Protein AF-A0A0N4YCM8-F1 (afdb_monomer_lite)

Foldseek 3Di:
DDDDDLVVLLVCLLVLLVDDLVSLVVSLVSLVVSLPPPPDPVCNLVSLQSNLSSCLVVVVLVSSLVSLVVSCVVPVPPPVSVVSNVVSVVVNVVVVVVVVVVVVVVVVVVVVVVVVVVVVVVV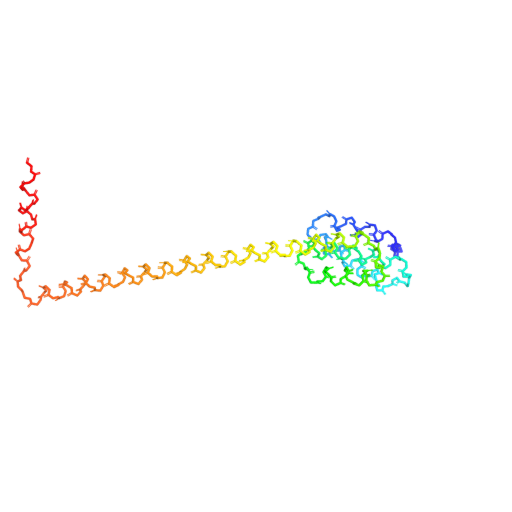VVVVVVVVVVVVVDPPPPDPVVVVVVVVVVPD

pLDDT: mean 83.4, std 16.57, range [39.31, 97.56]

Secondary structure (DSSP, 8-state):
-PPPPHHHHHHHHHHHHHS-HHHHHHHHHHHHHHHHH---HHHHHHHHHHHHHHHHHTT-HHHHHHHHHHHHHH-TT-HHHHHHHHHHHHHHHHHHHHHHHHHHHHHHHHHHHHHHHHHHHHHHHHHHHHHHHHTSSS-TTHHHHHHHHHHHT--

Radius of gyration: 34.27 Å; chains: 1; bounding box: 81×42×85 Å

Structure (mmCIF, N/CA/C/O backbone):
data_AF-A0A0N4YCM8-F1
#
_entry.id   AF-A0A0N4YCM8-F1
#
loop_
_atom_site.group_PDB
_atom_site.id
_atom_site.type_symbol
_atom_site.label_atom_id
_atom_site.label_alt_id
_atom_site.label_comp_id
_atom_site.label_asym_id
_atom_site.label_entity_id
_atom_site.label_seq_id
_atom_site.pdbx_PDB_ins_code
_atom_site.Cartn_x
_atom_site.Cartn_y
_atom_site.Cartn_z
_atom_site.occupancy
_atom_site.B_iso_or_equiv
_atom_site.auth_seq_id
_atom_site.auth_comp_id
_atom_site.auth_asym_id
_atom_site.auth_atom_id
_atom_site.pdbx_PDB_model_num
ATOM 1 N N . ARG A 1 1 ? 10.007 16.531 -27.879 1.00 54.41 1 ARG A N 1
ATOM 2 C CA . ARG A 1 1 ? 10.504 16.046 -26.567 1.00 54.41 1 ARG A CA 1
ATOM 3 C C . ARG A 1 1 ? 10.358 14.528 -26.591 1.00 54.41 1 ARG A C 1
ATOM 5 O O . ARG A 1 1 ? 9.279 14.088 -26.960 1.00 54.41 1 ARG A O 1
ATOM 12 N N . GLY A 1 2 ? 11.428 13.765 -26.354 1.00 74.75 2 GLY A N 1
ATOM 13 C CA . GLY A 1 2 ? 11.367 12.295 -26.334 1.00 74.75 2 GLY A CA 1
ATOM 14 C C . GLY A 1 2 ? 10.729 11.769 -25.047 1.00 74.75 2 GLY A C 1
ATOM 15 O O . GLY A 1 2 ? 10.603 12.523 -24.079 1.00 74.75 2 GLY A O 1
ATOM 16 N N . SER A 1 3 ? 10.328 10.498 -25.044 1.00 77.88 3 SER A N 1
ATOM 17 C CA . SER A 1 3 ? 9.857 9.823 -23.832 1.00 77.88 3 SER A CA 1
ATOM 18 C C . SER A 1 3 ? 10.970 9.788 -22.773 1.00 77.88 3 SER A C 1
ATOM 20 O O . SER A 1 3 ? 12.131 9.570 -23.132 1.00 77.88 3 SER A O 1
ATOM 22 N N . PRO A 1 4 ? 10.659 10.027 -21.487 1.00 84.75 4 PRO A N 1
ATOM 23 C CA . PRO A 1 4 ? 11.642 9.912 -20.413 1.00 84.75 4 PRO A CA 1
ATOM 24 C C . PRO A 1 4 ? 12.154 8.470 -20.302 1.00 84.75 4 PRO A C 1
ATOM 26 O O . PRO A 1 4 ? 11.423 7.526 -20.597 1.00 84.75 4 PRO A O 1
ATOM 29 N N . SER A 1 5 ? 13.402 8.296 -19.861 1.00 90.25 5 SER A N 1
ATOM 30 C CA . SER A 1 5 ? 13.968 6.961 -19.642 1.00 90.25 5 SER A CA 1
ATOM 31 C C . SER A 1 5 ? 13.279 6.244 -18.477 1.00 90.25 5 SER A C 1
ATOM 33 O O . SER A 1 5 ? 12.802 6.886 -17.536 1.00 90.25 5 SER A O 1
ATOM 35 N N . ALA A 1 6 ? 13.284 4.910 -18.503 1.00 89.19 6 ALA A N 1
ATOM 36 C CA . ALA A 1 6 ? 12.717 4.067 -17.450 1.00 89.19 6 ALA A CA 1
ATOM 37 C C . ALA A 1 6 ? 13.231 4.441 -16.051 1.00 89.19 6 ALA A C 1
ATOM 39 O O . ALA A 1 6 ? 12.458 4.609 -15.112 1.00 89.19 6 ALA A O 1
ATOM 40 N N . ILE A 1 7 ? 14.544 4.663 -15.933 1.00 90.50 7 ILE A N 1
ATOM 41 C CA . ILE A 1 7 ? 15.215 5.042 -14.682 1.00 90.50 7 ILE A CA 1
ATOM 42 C C . ILE A 1 7 ? 14.745 6.418 -14.194 1.00 90.50 7 ILE A C 1
ATOM 44 O O . ILE A 1 7 ? 14.499 6.600 -13.002 1.00 90.50 7 ILE A O 1
ATOM 48 N N . ALA A 1 8 ? 14.590 7.395 -15.096 1.00 92.31 8 ALA A N 1
ATOM 49 C CA . ALA A 1 8 ? 14.100 8.721 -14.727 1.00 92.31 8 ALA A CA 1
ATOM 50 C C . ALA A 1 8 ? 12.644 8.662 -14.242 1.00 92.31 8 ALA A C 1
ATOM 52 O O . ALA A 1 8 ? 12.323 9.225 -13.194 1.00 92.31 8 ALA A O 1
ATOM 53 N N . THR A 1 9 ? 11.788 7.923 -14.954 1.00 93.50 9 THR A N 1
ATOM 54 C CA . THR A 1 9 ? 10.396 7.684 -14.552 1.00 93.50 9 THR A CA 1
ATOM 55 C C . THR A 1 9 ? 10.317 6.947 -13.216 1.00 93.50 9 THR A C 1
ATOM 57 O O . THR A 1 9 ? 9.513 7.317 -12.363 1.00 93.50 9 THR A O 1
ATOM 60 N N . PHE A 1 10 ? 11.183 5.956 -12.989 1.00 93.75 10 PHE A N 1
ATOM 61 C CA . PHE A 1 10 ? 11.260 5.222 -11.728 1.00 93.75 10 PHE A CA 1
ATOM 62 C C . PHE A 1 10 ? 11.646 6.143 -10.567 1.00 93.75 10 PHE A C 1
ATOM 64 O O . PHE A 1 10 ? 10.935 6.214 -9.564 1.00 93.75 10 PHE A O 1
ATOM 71 N N . ASN A 1 11 ? 12.733 6.904 -10.711 1.00 94.75 11 ASN A N 1
ATOM 72 C CA . ASN A 1 11 ? 13.193 7.832 -9.679 1.00 94.75 11 ASN A CA 1
ATOM 73 C C . ASN A 1 11 ? 12.113 8.862 -9.332 1.00 94.75 11 ASN A C 1
ATOM 75 O O . ASN A 1 11 ? 11.845 9.104 -8.154 1.00 94.75 11 ASN A O 1
ATOM 79 N N . TYR A 1 12 ? 11.440 9.403 -10.350 1.00 95.94 12 TYR A N 1
ATOM 80 C CA . TYR A 1 12 ? 10.320 10.317 -10.164 1.00 95.94 12 TYR A CA 1
ATOM 81 C C . TYR A 1 12 ? 9.134 9.647 -9.448 1.00 95.94 12 TYR A C 1
ATOM 83 O O . TYR A 1 12 ? 8.661 10.155 -8.431 1.00 95.94 12 TYR A O 1
ATOM 91 N N . GLY A 1 13 ? 8.709 8.462 -9.895 1.00 96.25 13 GLY A N 1
ATOM 92 C CA . GLY A 1 13 ? 7.609 7.711 -9.286 1.00 96.25 13 GLY A CA 1
ATOM 93 C C . GLY A 1 13 ? 7.865 7.349 -7.820 1.00 96.25 13 GLY A C 1
ATOM 94 O O . GLY A 1 13 ? 6.986 7.510 -6.972 1.00 96.25 13 GLY A O 1
ATOM 95 N N . THR A 1 14 ? 9.088 6.936 -7.470 1.00 95.62 14 THR A N 1
ATOM 96 C CA . THR A 1 14 ? 9.420 6.653 -6.065 1.00 95.62 14 THR A CA 1
ATOM 97 C C . THR A 1 14 ? 9.474 7.922 -5.210 1.00 95.62 14 THR A C 1
ATOM 99 O O . THR A 1 14 ? 9.149 7.867 -4.020 1.00 95.62 14 THR A O 1
ATOM 102 N N . ALA A 1 15 ? 9.868 9.072 -5.767 1.00 97.06 15 ALA A N 1
ATOM 103 C CA . ALA A 1 15 ? 9.803 10.351 -5.061 1.00 97.06 15 ALA A CA 1
ATOM 104 C C . ALA A 1 15 ? 8.345 10.739 -4.761 1.00 97.06 15 ALA A C 1
ATOM 106 O O . ALA A 1 15 ? 8.024 11.061 -3.615 1.00 97.06 15 ALA A O 1
ATOM 107 N N . LEU A 1 16 ? 7.446 10.588 -5.739 1.00 97.19 16 LEU A N 1
ATOM 108 C CA . LEU A 1 16 ? 6.007 10.811 -5.565 1.00 97.19 16 LEU A CA 1
ATOM 109 C C . LEU A 1 16 ? 5.402 9.899 -4.484 1.00 97.19 16 LEU A C 1
ATOM 111 O O . LEU A 1 16 ? 4.682 10.373 -3.605 1.00 97.19 16 LEU A O 1
ATOM 115 N N . ILE A 1 17 ? 5.787 8.616 -4.446 1.00 96.94 17 ILE A N 1
ATOM 116 C CA . ILE A 1 17 ? 5.363 7.671 -3.393 1.00 96.94 17 ILE A CA 1
ATOM 117 C C . ILE A 1 17 ? 5.751 8.133 -1.989 1.00 96.94 17 ILE A C 1
ATOM 119 O O . ILE A 1 17 ? 5.133 7.694 -1.021 1.00 96.94 17 ILE A O 1
ATOM 123 N N . ARG A 1 18 ? 6.762 8.993 -1.829 1.00 95.00 18 ARG A N 1
ATOM 124 C CA . ARG A 1 18 ? 7.185 9.533 -0.526 1.00 95.00 18 ARG A CA 1
ATOM 125 C C . ARG A 1 18 ? 6.462 10.832 -0.151 1.00 95.00 18 ARG A C 1
ATOM 127 O O . ARG A 1 18 ? 6.475 11.180 1.026 1.00 95.00 18 ARG A O 1
ATOM 134 N N . SER A 1 19 ? 5.735 11.450 -1.078 1.00 95.56 19 SER A N 1
ATOM 135 C CA . SER A 1 19 ? 5.062 12.745 -0.918 1.00 95.56 19 SER A CA 1
ATOM 136 C C . SER A 1 19 ? 3.616 12.614 -0.388 1.00 95.56 19 SER A C 1
ATOM 138 O O . SER A 1 19 ? 3.386 11.936 0.622 1.00 95.56 19 SER A O 1
ATOM 140 N N . THR A 1 20 ? 2.635 13.276 -1.011 1.00 96.50 20 THR A N 1
ATOM 141 C CA . THR A 1 20 ? 1.230 13.340 -0.581 1.00 96.50 20 THR A CA 1
ATOM 142 C C . THR A 1 20 ? 0.413 12.131 -1.053 1.00 96.50 20 THR A C 1
ATOM 144 O O . THR A 1 20 ? 0.883 11.296 -1.820 1.00 96.50 20 THR A O 1
ATOM 147 N N . LYS A 1 21 ? -0.839 11.994 -0.588 1.00 94.25 21 LYS A N 1
ATOM 148 C CA . LYS A 1 21 ? -1.701 10.870 -0.997 1.00 94.25 21 LYS A CA 1
ATOM 149 C C . LYS A 1 21 ? -2.032 10.904 -2.497 1.00 94.25 21 LYS A C 1
ATOM 151 O O . LYS A 1 21 ? -2.105 9.837 -3.095 1.00 94.25 21 LYS A O 1
ATOM 156 N N . SER A 1 22 ? -2.226 12.088 -3.086 1.00 96.94 22 SER A N 1
ATOM 157 C CA . SER A 1 22 ? -2.436 12.235 -4.534 1.00 96.94 22 SER A CA 1
ATOM 158 C C . SER A 1 22 ? -1.197 11.803 -5.309 1.00 96.94 22 SER A C 1
ATOM 160 O O . SER A 1 22 ? -1.306 11.006 -6.235 1.00 96.94 22 SER A O 1
ATOM 162 N 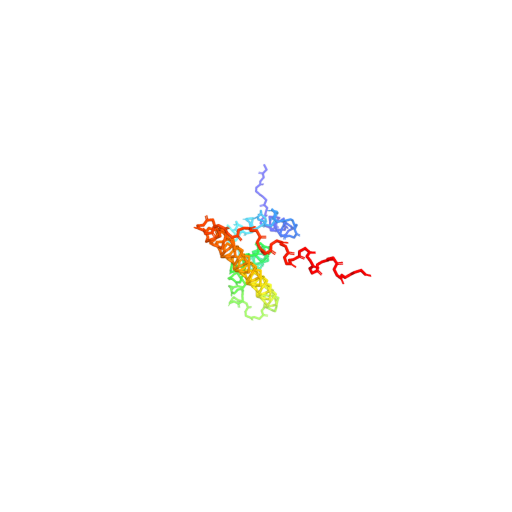N . ASP A 1 23 ? -0.021 12.230 -4.851 1.00 97.25 23 ASP A N 1
ATOM 163 C CA . ASP A 1 23 ? 1.250 11.907 -5.500 1.00 97.25 23 ASP A CA 1
ATOM 164 C C . ASP A 1 23 ? 1.530 10.403 -5.435 1.00 97.25 23 ASP A C 1
ATOM 166 O O . ASP A 1 23 ? 2.007 9.814 -6.395 1.00 97.25 23 ASP A O 1
ATOM 170 N N . VAL A 1 24 ? 1.170 9.734 -4.334 1.00 97.50 24 VAL A N 1
ATOM 171 C CA . VAL A 1 24 ? 1.294 8.271 -4.225 1.00 97.50 24 VAL A CA 1
ATOM 172 C C . VAL A 1 24 ? 0.472 7.556 -5.300 1.00 97.50 24 VAL A C 1
ATOM 174 O O . VAL A 1 24 ? 0.939 6.554 -5.838 1.00 97.50 24 VAL A O 1
ATOM 177 N N . ILE A 1 25 ? -0.726 8.054 -5.628 1.00 97.56 25 ILE A N 1
ATOM 178 C CA . ILE A 1 25 ? -1.567 7.476 -6.687 1.00 97.56 25 ILE A CA 1
ATOM 179 C C . ILE A 1 25 ? -0.873 7.648 -8.040 1.00 97.56 25 ILE A C 1
ATOM 181 O O . ILE A 1 25 ? -0.702 6.666 -8.762 1.00 97.56 25 ILE A O 1
ATOM 185 N N . GLU A 1 26 ? -0.402 8.856 -8.348 1.00 97.38 26 GLU A N 1
ATOM 186 C CA . GLU A 1 26 ? 0.322 9.137 -9.592 1.00 97.38 26 GLU A CA 1
ATOM 187 C C . GLU A 1 26 ? 1.601 8.293 -9.713 1.00 97.38 26 GLU A C 1
ATOM 189 O O . GLU A 1 26 ? 1.792 7.579 -10.698 1.00 97.38 26 GLU A O 1
ATOM 194 N N . GLY A 1 27 ? 2.438 8.292 -8.674 1.00 96.88 27 GLY A N 1
ATOM 195 C CA . GLY A 1 27 ? 3.674 7.518 -8.620 1.00 96.88 27 GLY A CA 1
ATOM 196 C C . GLY A 1 27 ? 3.437 6.015 -8.761 1.00 96.88 27 GLY A C 1
ATOM 197 O O . GLY A 1 27 ? 4.190 5.344 -9.465 1.00 96.88 27 GLY A O 1
ATOM 198 N N . SER A 1 28 ? 2.364 5.486 -8.159 1.00 97.06 28 SER A N 1
ATOM 199 C CA . SER A 1 28 ? 1.982 4.081 -8.337 1.00 97.06 28 SER A CA 1
ATOM 200 C C . SER A 1 28 ? 1.602 3.765 -9.785 1.00 97.06 28 SER A C 1
ATOM 202 O O . SER A 1 28 ? 2.059 2.758 -10.318 1.00 97.06 28 SER A O 1
ATOM 204 N N . GLY A 1 29 ? 0.872 4.659 -10.461 1.00 96.50 29 GLY A N 1
ATOM 205 C CA . GLY A 1 29 ? 0.518 4.495 -11.871 1.00 96.50 29 GLY A CA 1
ATOM 206 C C . GLY A 1 29 ? 1.739 4.495 -12.794 1.00 96.50 29 GLY A C 1
ATOM 207 O O . GLY A 1 29 ? 1.808 3.693 -13.727 1.00 96.50 29 GLY A O 1
ATOM 208 N N . LEU A 1 30 ? 2.738 5.338 -12.507 1.00 95.25 30 LEU A N 1
ATOM 209 C CA . LEU A 1 30 ? 4.006 5.348 -13.243 1.00 95.25 30 LEU A CA 1
ATOM 210 C C . LEU A 1 30 ? 4.770 4.028 -13.084 1.00 95.25 30 LEU A C 1
ATOM 212 O O . LEU A 1 30 ? 5.268 3.485 -14.067 1.00 95.25 30 LEU A O 1
ATOM 216 N N . LEU A 1 31 ? 4.830 3.484 -11.867 1.00 94.44 31 LEU A N 1
ATOM 217 C CA . LEU A 1 31 ? 5.488 2.203 -11.598 1.00 94.44 31 LEU A CA 1
ATOM 218 C C . LEU A 1 31 ? 4.752 1.016 -12.221 1.00 94.44 31 LEU A C 1
ATOM 220 O O . LEU A 1 31 ? 5.399 0.122 -12.756 1.00 94.44 31 LEU A O 1
ATOM 224 N N . GLU A 1 32 ? 3.417 1.007 -12.210 1.00 94.62 32 GLU A N 1
ATOM 225 C CA . GLU A 1 32 ? 2.632 -0.024 -12.902 1.00 94.62 32 GLU A CA 1
ATOM 226 C C . GLU A 1 32 ? 2.834 0.020 -14.418 1.00 94.62 32 GLU A C 1
ATOM 228 O O . GLU A 1 32 ? 2.854 -1.022 -15.074 1.00 94.62 32 GLU A O 1
ATOM 233 N N . LYS A 1 33 ? 2.983 1.224 -14.984 1.00 93.31 33 LYS A N 1
ATOM 234 C CA . LYS A 1 33 ? 3.311 1.399 -16.398 1.00 93.31 33 LYS A CA 1
ATOM 235 C C . LYS A 1 33 ? 4.688 0.812 -16.711 1.00 93.31 33 LYS A C 1
ATOM 237 O O . LYS A 1 33 ? 4.787 -0.017 -17.609 1.00 93.31 33 LYS A O 1
ATOM 242 N N . LEU A 1 34 ? 5.707 1.165 -15.923 1.00 92.00 34 LEU A N 1
ATOM 243 C CA . LEU A 1 34 ? 7.058 0.612 -16.070 1.00 92.00 34 LEU A CA 1
ATOM 244 C C . LEU A 1 34 ? 7.079 -0.913 -15.921 1.00 92.00 34 LEU A C 1
ATOM 246 O O . LEU A 1 34 ? 7.712 -1.591 -16.718 1.00 92.00 34 LEU A O 1
ATOM 250 N N . LEU A 1 35 ? 6.337 -1.468 -14.959 1.00 90.62 35 LEU A N 1
ATOM 251 C CA . LEU A 1 35 ? 6.261 -2.916 -14.745 1.00 90.62 35 LEU A CA 1
ATOM 252 C C . LEU A 1 35 ? 5.702 -3.680 -15.960 1.00 90.62 35 LEU A C 1
ATOM 254 O O . LEU A 1 35 ? 6.073 -4.833 -16.168 1.00 90.62 35 LEU A O 1
ATOM 258 N N . ARG A 1 36 ? 4.812 -3.055 -16.744 1.00 89.50 36 ARG A N 1
ATOM 259 C CA . ARG A 1 36 ? 4.216 -3.649 -17.953 1.00 89.50 36 ARG A CA 1
ATOM 260 C C . ARG A 1 36 ? 5.051 -3.435 -19.212 1.00 89.50 36 ARG A C 1
ATOM 262 O O . ARG A 1 36 ? 5.064 -4.310 -20.069 1.00 89.50 36 ARG A O 1
ATOM 269 N N . GLU A 1 37 ? 5.660 -2.261 -19.350 1.00 87.06 37 GLU A N 1
ATOM 270 C CA . GLU A 1 37 ? 6.311 -1.830 -20.592 1.00 87.06 37 GLU A CA 1
ATOM 271 C C . GLU A 1 37 ? 7.802 -2.184 -20.645 1.00 87.06 37 GLU A C 1
ATOM 273 O O . GLU A 1 37 ? 8.328 -2.391 -21.736 1.00 87.06 37 GLU A O 1
ATOM 278 N N . GLU A 1 38 ? 8.480 -2.290 -19.497 1.00 80.94 38 GLU A N 1
ATOM 279 C CA . GLU A 1 38 ? 9.913 -2.589 -19.461 1.00 80.94 38 GLU A CA 1
ATOM 280 C C . GLU A 1 38 ? 10.175 -4.103 -19.571 1.00 80.94 38 GLU A C 1
ATOM 282 O O . GLU A 1 38 ? 9.689 -4.883 -18.740 1.00 80.94 38 GLU A O 1
ATOM 287 N N . PRO A 1 39 ? 10.958 -4.553 -20.571 1.00 73.00 39 PRO A N 1
ATOM 288 C CA . PRO A 1 39 ? 11.244 -5.971 -20.770 1.00 73.00 39 PRO A CA 1
ATOM 289 C C . PRO A 1 39 ? 12.189 -6.538 -19.701 1.00 73.00 39 PRO A C 1
ATOM 291 O O . PRO A 1 39 ? 12.071 -7.716 -19.367 1.00 73.00 39 PRO A O 1
ATOM 294 N N . ASP A 1 40 ? 13.069 -5.715 -19.124 1.00 71.56 40 ASP A N 1
ATOM 295 C CA . ASP A 1 40 ? 14.122 -6.158 -18.206 1.00 71.56 40 ASP A CA 1
ATOM 296 C C . ASP A 1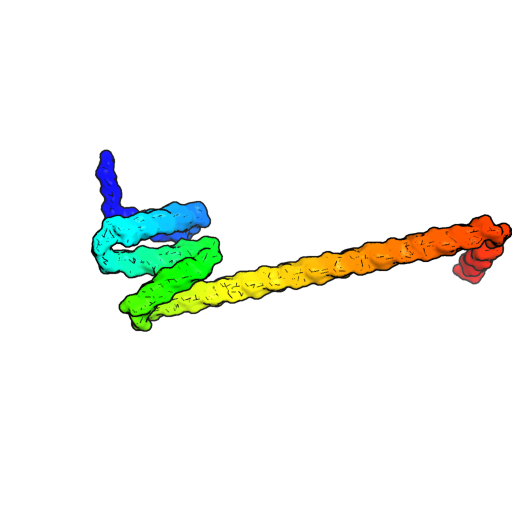 40 ? 13.586 -6.545 -16.820 1.00 71.56 40 ASP A C 1
ATOM 298 O O . ASP A 1 40 ? 13.131 -5.707 -16.037 1.00 71.56 40 ASP A O 1
ATOM 302 N N . ASP A 1 41 ? 13.720 -7.825 -16.468 1.00 64.88 41 ASP A N 1
ATOM 303 C CA . ASP A 1 41 ? 13.239 -8.379 -15.195 1.00 64.88 41 ASP A CA 1
ATOM 304 C C . ASP A 1 41 ? 14.003 -7.867 -13.963 1.00 64.88 41 ASP A C 1
ATOM 306 O O . ASP A 1 41 ? 13.448 -7.826 -12.863 1.00 64.88 41 ASP A O 1
ATOM 310 N N . ILE A 1 42 ? 15.252 -7.414 -14.133 1.00 62.31 42 ILE A N 1
ATOM 311 C CA . ILE A 1 42 ? 16.123 -6.970 -13.028 1.00 62.31 42 ILE A CA 1
ATOM 312 C C . ILE A 1 42 ? 15.502 -5.785 -12.272 1.00 62.31 42 ILE A C 1
ATOM 314 O O . ILE A 1 42 ? 15.552 -5.739 -11.043 1.00 62.31 42 ILE A O 1
ATOM 318 N N . ASN A 1 43 ? 14.855 -4.860 -12.987 1.00 72.31 43 ASN A N 1
ATOM 319 C CA . ASN A 1 43 ? 14.249 -3.670 -12.385 1.00 72.31 43 ASN A CA 1
ATOM 320 C C . ASN A 1 43 ? 12.812 -3.914 -11.896 1.00 72.31 43 ASN A C 1
ATOM 322 O O . ASN A 1 43 ? 12.312 -3.168 -11.051 1.00 72.31 43 ASN A O 1
ATOM 326 N N . LYS A 1 44 ? 12.148 -4.981 -12.368 1.00 84.88 44 LYS A N 1
ATOM 327 C CA . LYS A 1 44 ? 10.765 -5.306 -11.976 1.00 84.88 44 LYS A CA 1
ATOM 328 C C . LYS A 1 44 ? 10.651 -5.617 -10.494 1.00 84.88 44 LYS A C 1
ATOM 330 O O . LYS A 1 44 ? 9.657 -5.251 -9.871 1.00 84.88 44 LYS A O 1
ATOM 335 N N . ARG A 1 45 ? 11.687 -6.223 -9.914 1.00 90.19 45 ARG A N 1
ATOM 336 C CA . ARG A 1 45 ? 11.777 -6.461 -8.472 1.00 90.19 45 ARG A CA 1
ATOM 337 C C . ARG A 1 45 ? 11.596 -5.175 -7.667 1.00 90.19 45 ARG A C 1
ATOM 339 O O . ARG A 1 45 ? 10.774 -5.116 -6.752 1.00 90.19 45 ARG A O 1
ATOM 346 N N . ASP A 1 46 ? 12.347 -4.141 -8.033 1.00 90.81 46 ASP A N 1
ATOM 347 C CA . ASP A 1 46 ? 12.328 -2.862 -7.333 1.00 90.81 46 ASP A CA 1
ATOM 348 C C . ASP A 1 46 ? 10.987 -2.153 -7.563 1.00 90.81 46 ASP A C 1
ATOM 350 O O . ASP A 1 46 ? 10.432 -1.552 -6.639 1.00 90.81 46 ASP A O 1
ATOM 354 N N . TYR A 1 47 ? 10.396 -2.296 -8.755 1.00 92.94 47 TYR A N 1
ATOM 355 C CA . TYR A 1 47 ? 9.059 -1.771 -9.041 1.00 92.94 47 TYR A CA 1
ATOM 356 C C . TYR A 1 47 ? 8.002 -2.406 -8.134 1.00 92.94 47 TYR A C 1
ATOM 358 O O . TYR A 1 47 ? 7.231 -1.689 -7.496 1.00 92.94 47 TYR A O 1
ATOM 366 N N . VAL A 1 48 ? 8.006 -3.736 -8.016 1.00 93.88 48 VAL A N 1
ATOM 367 C CA . VAL A 1 48 ? 7.089 -4.496 -7.152 1.00 93.88 48 VAL A CA 1
ATOM 368 C C . VAL A 1 48 ? 7.259 -4.099 -5.683 1.00 93.88 48 VAL A C 1
ATOM 370 O O . VAL A 1 48 ? 6.266 -3.860 -4.990 1.00 93.88 48 VAL A O 1
ATOM 373 N N . TYR A 1 49 ? 8.500 -3.937 -5.217 1.00 94.62 49 TYR A N 1
ATOM 374 C CA . TYR A 1 49 ? 8.775 -3.481 -3.854 1.00 94.62 49 TYR A CA 1
ATOM 375 C C . TYR A 1 49 ? 8.177 -2.090 -3.574 1.00 94.62 49 TYR A C 1
ATOM 377 O O . TYR A 1 49 ? 7.497 -1.885 -2.563 1.00 94.62 49 TYR A O 1
ATOM 385 N N . PHE A 1 50 ? 8.360 -1.125 -4.480 1.00 95.75 50 PHE A N 1
ATOM 386 C CA . PHE A 1 50 ? 7.782 0.214 -4.314 1.00 95.75 50 PHE A CA 1
ATOM 387 C C . PHE A 1 50 ? 6.259 0.250 -4.514 1.00 95.75 50 PHE A C 1
ATOM 389 O O . PHE A 1 50 ? 5.585 1.029 -3.835 1.00 95.75 50 PHE A O 1
ATOM 396 N N . LEU A 1 51 ? 5.690 -0.620 -5.354 1.00 96.69 51 LEU A N 1
ATOM 397 C CA . LEU A 1 51 ? 4.238 -0.780 -5.496 1.00 96.69 51 LEU A CA 1
ATOM 398 C C . LEU A 1 51 ? 3.589 -1.303 -4.213 1.00 96.69 51 LEU A C 1
ATOM 400 O O . LEU A 1 51 ? 2.511 -0.830 -3.837 1.00 96.69 51 LEU A O 1
ATOM 404 N N . ALA A 1 52 ? 4.254 -2.210 -3.496 1.00 96.94 52 ALA A N 1
ATOM 405 C CA . ALA A 1 52 ? 3.804 -2.633 -2.176 1.00 96.94 52 ALA A CA 1
ATOM 406 C C . ALA A 1 52 ? 3.779 -1.469 -1.176 1.00 96.94 52 ALA A C 1
ATOM 408 O O . ALA A 1 52 ? 2.784 -1.275 -0.474 1.00 96.94 52 ALA A O 1
ATOM 409 N N . ILE A 1 53 ? 4.832 -0.643 -1.147 1.00 96.88 53 ILE A N 1
ATOM 410 C CA . ILE A 1 53 ? 4.889 0.552 -0.289 1.00 96.88 53 ILE A CA 1
ATOM 411 C C . ILE A 1 53 ? 3.759 1.527 -0.642 1.00 96.88 53 ILE A C 1
ATOM 413 O O . ILE A 1 53 ? 3.071 2.018 0.258 1.00 96.88 53 ILE A O 1
ATOM 417 N N . ALA A 1 54 ? 3.538 1.795 -1.932 1.00 97.50 54 ALA A N 1
ATOM 418 C CA . ALA A 1 54 ? 2.479 2.687 -2.396 1.00 97.50 54 ALA A CA 1
ATOM 419 C C . ALA A 1 54 ? 1.091 2.197 -1.955 1.00 97.50 54 ALA A C 1
ATOM 421 O O . ALA A 1 54 ? 0.331 2.946 -1.338 1.00 97.50 54 ALA A O 1
ATOM 422 N N . ASN A 1 55 ? 0.784 0.916 -2.183 1.00 97.31 55 ASN A N 1
ATOM 423 C CA . ASN A 1 55 ? -0.496 0.328 -1.787 1.00 97.31 55 ASN A CA 1
ATOM 424 C C . ASN A 1 55 ? -0.674 0.307 -0.262 1.00 97.31 55 ASN A C 1
ATOM 426 O O . ASN A 1 55 ? -1.750 0.650 0.232 1.00 97.31 55 ASN A O 1
ATOM 430 N N . ALA A 1 56 ? 0.386 0.021 0.499 1.00 96.38 56 ALA A N 1
ATOM 431 C CA . ALA A 1 56 ? 0.353 0.084 1.958 1.00 96.38 56 ALA A CA 1
ATOM 432 C C . ALA A 1 56 ? 0.067 1.508 2.467 1.00 96.38 56 ALA A C 1
ATOM 434 O O . ALA A 1 56 ? -0.701 1.685 3.415 1.00 96.38 56 ALA A O 1
ATOM 435 N N . ARG A 1 57 ? 0.633 2.539 1.822 1.00 95.25 57 ARG A N 1
ATOM 436 C CA . ARG A 1 57 ? 0.344 3.951 2.132 1.00 95.25 57 ARG A CA 1
ATOM 437 C C . ARG A 1 57 ? -1.102 4.340 1.824 1.00 95.25 57 ARG A C 1
ATOM 439 O O . ARG A 1 57 ? -1.685 5.131 2.565 1.00 95.25 57 ARG A O 1
ATOM 446 N N . LEU A 1 58 ? -1.683 3.781 0.765 1.00 95.44 58 LEU A N 1
ATOM 447 C CA . LEU A 1 58 ? -3.084 3.996 0.391 1.00 95.44 58 LEU A CA 1
ATOM 448 C C . LEU A 1 58 ? -4.076 3.177 1.234 1.00 95.44 58 LEU A C 1
ATOM 450 O O . LEU A 1 58 ? -5.280 3.358 1.073 1.00 95.44 58 LEU A O 1
ATOM 454 N N . ARG A 1 59 ? -3.584 2.352 2.173 1.00 94.44 59 ARG A N 1
ATOM 455 C CA . ARG A 1 59 ? -4.351 1.374 2.968 1.00 94.44 59 ARG A CA 1
ATOM 456 C C . ARG A 1 59 ? -4.987 0.249 2.141 1.00 94.44 59 ARG A C 1
ATOM 458 O O . ARG A 1 59 ? -5.888 -0.427 2.625 1.00 94.44 59 ARG A O 1
ATOM 465 N N . ASN A 1 60 ? -4.473 0.002 0.940 1.00 95.69 60 ASN A N 1
ATOM 466 C CA . ASN A 1 60 ? -4.829 -1.151 0.114 1.00 95.69 60 ASN A CA 1
ATOM 467 C C . ASN A 1 60 ? -3.961 -2.347 0.531 1.00 95.69 60 ASN A C 1
ATOM 469 O O . ASN A 1 60 ? -3.066 -2.766 -0.207 1.00 95.69 60 ASN A O 1
ATOM 473 N N . TYR A 1 61 ? -4.159 -2.837 1.757 1.00 95.75 61 TYR A N 1
ATOM 474 C CA . TYR A 1 61 ? -3.253 -3.815 2.366 1.00 95.75 61 TYR A CA 1
ATOM 475 C C . TYR A 1 61 ? -3.238 -5.158 1.630 1.00 95.75 61 TYR A C 1
ATOM 477 O O . TYR A 1 61 ? -2.159 -5.718 1.472 1.00 95.75 61 TYR A O 1
ATOM 485 N N . ASP A 1 62 ? -4.371 -5.610 1.085 1.00 95.31 62 ASP A N 1
ATOM 486 C CA . ASP A 1 62 ? -4.447 -6.863 0.318 1.00 95.31 62 ASP A CA 1
ATOM 487 C C . ASP A 1 62 ? -3.534 -6.828 -0.914 1.00 95.31 62 ASP A C 1
ATOM 489 O O . ASP A 1 62 ? -2.727 -7.728 -1.139 1.00 95.31 62 ASP A O 1
ATOM 493 N N . ARG A 1 63 ? -3.590 -5.728 -1.681 1.00 96.00 63 ARG A N 1
ATOM 494 C CA . ARG A 1 63 ? -2.702 -5.519 -2.836 1.00 96.00 63 ARG A CA 1
ATOM 495 C C . ARG A 1 63 ? -1.247 -5.372 -2.411 1.00 96.00 63 ARG A C 1
ATOM 497 O O . ARG A 1 63 ? -0.362 -5.881 -3.088 1.00 96.00 63 ARG A O 1
ATOM 504 N N . ALA A 1 64 ? -0.992 -4.676 -1.304 1.00 97.12 64 ALA A N 1
ATOM 505 C CA . ALA A 1 64 ? 0.362 -4.499 -0.795 1.00 97.12 64 ALA A CA 1
ATOM 506 C C . ALA A 1 64 ? 1.006 -5.837 -0.399 1.00 97.12 64 ALA A C 1
ATOM 508 O O . ALA A 1 64 ? 2.162 -6.073 -0.743 1.00 97.12 64 ALA A O 1
ATOM 509 N N . LEU A 1 65 ? 0.255 -6.710 0.282 1.00 96.81 65 LEU A N 1
ATOM 510 C CA . LEU A 1 65 ? 0.705 -8.053 0.647 1.00 96.81 65 LEU A CA 1
ATOM 511 C C . LEU A 1 65 ? 0.912 -8.924 -0.591 1.00 96.81 65 LEU A C 1
ATOM 513 O O . LEU A 1 65 ? 1.970 -9.526 -0.706 1.00 96.81 65 LEU A O 1
ATOM 517 N N . ALA A 1 66 ? -0.006 -8.892 -1.562 1.00 96.69 66 ALA A N 1
ATOM 518 C CA . ALA A 1 66 ? 0.147 -9.643 -2.808 1.00 96.69 66 ALA A CA 1
ATOM 519 C C . ALA A 1 66 ? 1.454 -9.301 -3.550 1.00 96.69 66 ALA A C 1
ATOM 521 O O . ALA A 1 66 ? 2.172 -10.200 -3.980 1.00 96.69 66 ALA A O 1
ATOM 522 N N . TYR A 1 67 ? 1.808 -8.013 -3.653 1.00 95.50 67 TYR A N 1
ATOM 523 C CA . TYR A 1 67 ? 3.081 -7.602 -4.257 1.00 95.50 67 TYR A CA 1
ATOM 524 C C . TYR A 1 67 ? 4.298 -8.126 -3.478 1.00 95.50 67 TYR A C 1
ATOM 526 O O . TYR A 1 67 ? 5.258 -8.600 -4.084 1.00 95.50 67 TYR A O 1
ATOM 534 N N . ILE A 1 68 ? 4.269 -8.072 -2.143 1.00 95.38 68 ILE A N 1
ATOM 535 C CA . ILE A 1 68 ? 5.376 -8.571 -1.315 1.00 95.38 68 ILE A CA 1
ATOM 536 C C . ILE A 1 68 ? 5.486 -10.090 -1.339 1.00 95.38 68 ILE A C 1
ATOM 538 O O . ILE A 1 68 ? 6.600 -10.605 -1.368 1.00 95.38 68 ILE A O 1
ATOM 542 N N . ASP A 1 69 ? 4.372 -10.808 -1.373 1.00 94.81 69 ASP A N 1
ATOM 543 C CA . ASP A 1 69 ? 4.377 -12.265 -1.436 1.00 94.81 69 ASP A CA 1
ATOM 544 C C . ASP A 1 69 ? 4.939 -12.750 -2.785 1.00 94.81 69 ASP A C 1
ATOM 546 O O . ASP A 1 69 ? 5.741 -13.681 -2.804 1.00 94.81 69 ASP A O 1
ATOM 550 N N . ILE A 1 70 ? 4.626 -12.067 -3.898 1.00 92.38 70 ILE A N 1
ATOM 551 C CA . ILE A 1 70 ? 5.263 -12.322 -5.207 1.00 92.38 70 ILE A CA 1
ATOM 552 C C . ILE A 1 70 ? 6.778 -12.094 -5.126 1.00 92.38 70 ILE A C 1
ATOM 554 O O . ILE A 1 70 ? 7.561 -12.919 -5.599 1.00 92.38 70 ILE A O 1
ATOM 558 N N . LEU A 1 71 ? 7.203 -10.993 -4.501 1.00 92.00 71 LEU A N 1
ATOM 559 C CA . LEU A 1 71 ? 8.618 -10.669 -4.332 1.00 92.00 71 LEU A CA 1
ATOM 560 C C . LEU A 1 71 ? 9.355 -11.715 -3.479 1.00 92.00 71 LEU A C 1
ATOM 562 O O . LEU A 1 71 ? 10.453 -12.134 -3.833 1.00 92.00 71 LEU A O 1
ATOM 566 N N . LEU A 1 72 ? 8.751 -12.166 -2.379 1.00 92.81 72 LEU A N 1
ATOM 567 C CA . LEU A 1 72 ? 9.315 -13.191 -1.496 1.00 92.81 72 LEU A CA 1
ATOM 568 C C . LEU A 1 72 ? 9.317 -14.585 -2.130 1.00 92.81 72 LEU A C 1
ATOM 570 O O . LEU A 1 72 ? 10.212 -15.376 -1.838 1.00 92.81 72 LEU A O 1
ATOM 574 N N . ALA A 1 73 ? 8.353 -14.888 -3.003 1.00 91.00 73 ALA A N 1
ATOM 575 C CA . ALA A 1 73 ? 8.347 -16.130 -3.769 1.00 91.00 73 ALA A CA 1
ATOM 576 C C . ALA A 1 73 ? 9.533 -16.197 -4.746 1.00 91.00 73 ALA A C 1
ATOM 578 O O . ALA A 1 73 ? 10.122 -17.263 -4.919 1.00 91.00 73 ALA A O 1
ATOM 579 N N . ALA A 1 74 ? 9.910 -15.061 -5.342 1.00 87.81 74 ALA A N 1
ATOM 580 C CA . ALA A 1 74 ? 11.098 -14.956 -6.187 1.00 87.81 74 ALA A CA 1
ATOM 581 C C . ALA A 1 74 ? 12.403 -14.901 -5.367 1.00 87.81 74 ALA A C 1
ATOM 583 O O . ALA A 1 74 ? 13.405 -15.498 -5.753 1.00 87.81 74 ALA A O 1
ATOM 584 N N . GLU A 1 75 ? 12.395 -14.212 -4.221 1.00 87.69 75 GLU A N 1
ATOM 585 C CA . GLU A 1 75 ? 13.571 -13.991 -3.374 1.00 87.69 75 GLU A CA 1
ATOM 586 C C . GLU A 1 75 ? 13.311 -14.355 -1.909 1.00 87.69 75 GLU A C 1
ATOM 588 O O . GLU A 1 75 ? 13.173 -13.501 -1.027 1.00 87.69 75 GLU A O 1
ATOM 593 N N . THR A 1 76 ? 13.324 -15.654 -1.627 1.00 79.44 76 THR A N 1
ATOM 594 C CA . THR A 1 76 ? 13.001 -16.214 -0.303 1.00 79.44 76 THR A CA 1
ATOM 595 C C . THR A 1 76 ? 13.866 -15.688 0.848 1.00 79.44 76 THR A C 1
ATOM 597 O O . THR A 1 76 ? 13.435 -15.703 1.997 1.00 79.44 76 THR A O 1
ATOM 600 N N . HIS A 1 77 ? 15.071 -15.183 0.564 1.00 86.12 77 HIS A N 1
ATOM 601 C CA . HIS A 1 77 ? 16.012 -14.670 1.568 1.00 86.12 77 HIS A CA 1
ATOM 602 C C . HIS A 1 77 ? 16.045 -13.132 1.653 1.00 86.12 77 HIS A C 1
ATOM 604 O O . HIS A 1 77 ? 16.941 -12.553 2.279 1.00 86.12 77 HIS A O 1
ATOM 610 N N . ASN A 1 78 ? 15.071 -12.443 1.051 1.00 89.25 78 ASN A N 1
ATOM 611 C CA . ASN A 1 78 ? 14.997 -10.988 1.083 1.00 89.25 78 ASN A CA 1
ATOM 612 C C . ASN A 1 78 ? 14.463 -10.480 2.437 1.00 89.25 78 ASN A C 1
ATOM 614 O O . ASN A 1 78 ? 13.260 -10.315 2.662 1.00 89.25 78 ASN A O 1
ATOM 618 N N . ARG A 1 79 ? 15.391 -10.184 3.359 1.00 90.94 79 ARG A N 1
ATOM 619 C CA . ARG A 1 79 ? 15.060 -9.652 4.693 1.00 90.94 79 ARG A CA 1
ATOM 620 C C . ARG A 1 79 ? 14.274 -8.339 4.644 1.00 90.94 79 ARG A C 1
ATOM 622 O O . ARG A 1 79 ? 13.445 -8.117 5.521 1.00 90.94 79 ARG A O 1
ATOM 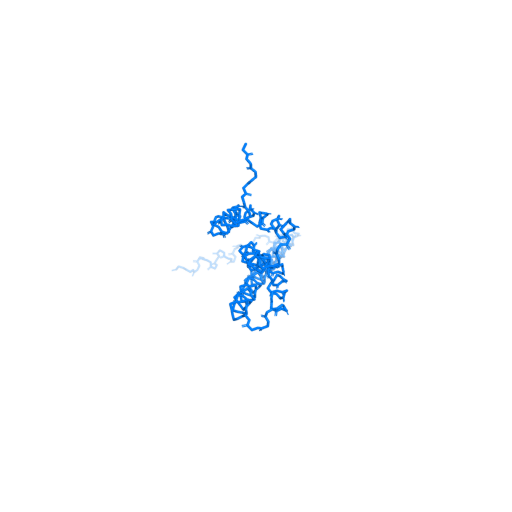629 N N . GLN A 1 80 ? 14.501 -7.489 3.640 1.00 90.62 80 GLN A N 1
ATOM 630 C CA . GLN A 1 80 ? 13.797 -6.208 3.519 1.00 90.62 80 GLN A CA 1
ATOM 631 C C . GLN A 1 80 ? 12.317 -6.426 3.184 1.00 90.62 80 GLN A C 1
ATOM 633 O O . GLN A 1 80 ? 11.445 -5.853 3.837 1.00 90.62 80 GLN A O 1
ATOM 638 N N . ALA A 1 81 ? 12.028 -7.308 2.224 1.00 92.50 81 ALA A N 1
ATOM 639 C CA . ALA A 1 81 ? 10.664 -7.670 1.853 1.00 92.50 81 ALA A CA 1
ATOM 640 C C . ALA A 1 81 ? 9.913 -8.331 3.023 1.00 92.50 81 ALA A C 1
ATOM 642 O O . ALA A 1 81 ? 8.780 -7.952 3.316 1.00 92.50 81 ALA A O 1
ATOM 643 N N . SER A 1 82 ? 10.569 -9.236 3.762 1.00 94.81 82 SER A N 1
ATOM 644 C CA . SER A 1 82 ? 9.978 -9.872 4.949 1.00 94.81 82 SER A CA 1
ATOM 645 C C . SER A 1 82 ? 9.645 -8.856 6.046 1.00 94.81 82 SER A C 1
ATOM 647 O O . SER A 1 82 ? 8.550 -8.886 6.601 1.00 94.81 82 SER A O 1
ATOM 649 N N . GLN A 1 83 ? 10.549 -7.917 6.339 1.00 95.38 83 GLN A N 1
ATOM 650 C CA . GLN A 1 83 ? 10.290 -6.861 7.323 1.00 95.38 83 GLN A CA 1
ATOM 651 C C . GLN A 1 83 ? 9.145 -5.940 6.889 1.00 95.38 83 GLN A C 1
ATOM 653 O O . GLN A 1 83 ? 8.316 -5.542 7.710 1.00 95.38 83 GLN A O 1
ATOM 658 N N . LEU A 1 84 ? 9.079 -5.602 5.599 1.00 95.12 84 LEU A N 1
ATOM 659 C CA . LEU A 1 84 ? 7.993 -4.795 5.056 1.00 95.12 84 LEU A CA 1
ATOM 660 C C . LEU A 1 84 ? 6.647 -5.524 5.166 1.00 95.12 84 LEU A C 1
ATOM 662 O O . LEU A 1 84 ? 5.665 -4.899 5.572 1.00 95.12 84 LEU A O 1
ATOM 666 N N . ARG A 1 85 ? 6.612 -6.836 4.897 1.00 96.06 85 ARG A N 1
ATOM 667 C CA . ARG A 1 85 ? 5.432 -7.690 5.098 1.00 96.06 85 ARG A CA 1
ATOM 668 C C . ARG A 1 85 ? 4.901 -7.578 6.528 1.00 96.06 85 ARG A C 1
ATOM 670 O O . ARG A 1 85 ? 3.738 -7.228 6.725 1.00 96.06 85 ARG A O 1
ATOM 677 N N . ASP A 1 86 ? 5.773 -7.755 7.520 1.00 96.06 86 ASP A N 1
ATOM 678 C CA . ASP A 1 86 ? 5.407 -7.668 8.939 1.00 96.06 86 ASP A CA 1
ATOM 679 C C . ASP A 1 86 ? 4.851 -6.287 9.314 1.00 96.06 86 ASP A C 1
ATOM 681 O O . ASP A 1 86 ? 3.901 -6.165 10.093 1.00 96.06 86 ASP A O 1
ATOM 685 N N . ILE A 1 87 ? 5.442 -5.218 8.772 1.00 95.75 87 ILE A N 1
ATOM 686 C CA . ILE A 1 87 ? 4.976 -3.846 8.997 1.00 95.75 87 ILE A CA 1
ATOM 687 C C . ILE A 1 87 ? 3.576 -3.647 8.403 1.00 95.75 87 ILE A C 1
ATOM 689 O O . ILE A 1 87 ? 2.725 -3.021 9.045 1.00 95.75 87 ILE A O 1
ATOM 693 N N . ILE A 1 88 ? 3.330 -4.162 7.195 1.00 95.69 88 ILE A N 1
ATOM 694 C CA . ILE A 1 88 ? 2.028 -4.082 6.523 1.00 95.69 88 ILE A CA 1
ATOM 695 C C . ILE A 1 88 ? 0.970 -4.830 7.341 1.00 95.69 88 ILE A C 1
ATOM 697 O O . ILE A 1 88 ? -0.055 -4.238 7.685 1.00 95.69 88 ILE A O 1
ATOM 701 N N . GLU A 1 89 ? 1.243 -6.070 7.749 1.00 95.75 89 GLU A N 1
ATOM 702 C CA . GLU A 1 89 ? 0.314 -6.869 8.556 1.00 95.75 89 GLU A CA 1
ATOM 703 C C . GLU A 1 89 ? -0.011 -6.211 9.902 1.00 95.75 89 GLU A C 1
ATOM 705 O O . GLU A 1 89 ? -1.174 -6.149 10.311 1.00 95.75 89 GLU A O 1
ATOM 710 N N . LYS A 1 90 ? 1.000 -5.672 10.597 1.00 94.75 90 LYS A N 1
ATOM 711 C CA . LYS A 1 90 ? 0.796 -4.954 11.866 1.00 94.75 90 LYS A CA 1
ATOM 712 C C . LYS A 1 90 ? -0.114 -3.738 11.684 1.00 94.75 90 LYS A C 1
ATOM 714 O O . LYS A 1 90 ? -0.973 -3.481 12.530 1.00 94.75 90 LYS A O 1
ATOM 719 N N . ARG A 1 91 ? 0.047 -2.986 10.588 1.00 91.56 91 ARG A N 1
ATOM 720 C CA . ARG A 1 91 ? -0.803 -1.823 10.280 1.00 91.56 91 ARG A CA 1
ATOM 721 C C . ARG A 1 91 ? -2.230 -2.223 9.916 1.00 91.56 91 ARG A C 1
ATOM 723 O O . ARG A 1 91 ? -3.157 -1.563 10.386 1.00 91.56 91 ARG A O 1
ATOM 730 N N . MET A 1 92 ? -2.402 -3.300 9.151 1.00 92.75 92 MET A N 1
ATOM 731 C CA . MET A 1 92 ? -3.711 -3.859 8.804 1.00 92.75 92 MET A CA 1
ATOM 732 C C . MET A 1 92 ? -4.489 -4.259 10.065 1.00 92.75 92 MET A C 1
ATOM 734 O O . MET A 1 92 ? -5.562 -3.713 10.323 1.00 92.75 92 MET A O 1
ATOM 738 N N . LYS A 1 93 ? -3.886 -5.091 10.927 1.00 90.69 93 LYS A N 1
ATOM 739 C CA . LYS A 1 93 ? -4.496 -5.551 12.189 1.00 90.69 93 LYS A CA 1
ATOM 740 C C . LYS A 1 93 ? -4.873 -4.389 13.111 1.00 90.69 93 LYS A C 1
ATOM 742 O O . LYS A 1 93 ? -5.967 -4.365 13.670 1.00 90.69 93 LYS A O 1
ATOM 747 N N . LYS A 1 94 ? -4.000 -3.383 13.250 1.00 88.62 94 LYS A N 1
ATOM 748 C CA . LYS A 1 94 ? -4.293 -2.188 14.062 1.00 88.62 94 LYS A CA 1
ATOM 749 C C . LYS A 1 94 ? -5.493 -1.401 13.517 1.00 88.62 94 LYS A C 1
ATOM 751 O O . LYS A 1 94 ? -6.301 -0.906 14.301 1.00 88.62 94 LYS A O 1
ATOM 756 N N . GLY A 1 95 ? -5.606 -1.283 12.193 1.00 80.25 95 GLY A N 1
ATOM 757 C CA . GLY A 1 95 ? -6.743 -0.636 11.536 1.00 80.25 95 GLY A CA 1
ATOM 758 C C . GLY A 1 95 ? -8.062 -1.361 11.802 1.00 80.25 95 GLY A C 1
ATOM 759 O O . GLY A 1 95 ? -9.033 -0.724 12.203 1.00 80.25 95 GLY A O 1
ATOM 760 N N . GLU A 1 96 ? -8.078 -2.686 11.653 1.00 80.94 96 GLU A N 1
ATOM 761 C CA . GLU A 1 96 ? -9.264 -3.514 11.908 1.00 80.94 96 GLU A CA 1
ATOM 762 C C . GLU A 1 96 ? -9.752 -3.420 13.355 1.00 80.94 96 GLU A C 1
ATOM 764 O O . GLU A 1 96 ? -10.949 -3.261 13.592 1.00 80.94 96 GLU A O 1
ATOM 769 N N . VAL A 1 97 ? -8.836 -3.481 14.327 1.00 80.25 97 VAL A N 1
ATOM 770 C CA . VAL A 1 97 ? -9.182 -3.354 15.752 1.00 80.25 97 VAL A CA 1
ATOM 771 C C . VAL A 1 97 ? -9.805 -1.988 16.040 1.00 80.25 97 VAL A C 1
ATOM 773 O O . VAL A 1 97 ? -10.832 -1.913 16.712 1.00 80.25 97 VAL A O 1
ATOM 776 N N . SER A 1 98 ? -9.233 -0.912 15.490 1.00 81.38 98 SER A N 1
ATOM 777 C CA . SER A 1 98 ? -9.769 0.444 15.659 1.00 81.38 98 SER A CA 1
ATOM 778 C C . SER A 1 98 ? -11.171 0.591 15.062 1.00 81.38 98 SER A C 1
ATOM 780 O O . SER A 1 98 ? -12.038 1.186 15.698 1.00 81.38 98 SER A O 1
ATOM 782 N N . LEU A 1 99 ? -11.405 0.049 13.862 1.00 80.31 99 LEU A N 1
ATOM 783 C CA . LEU A 1 99 ? -12.717 0.071 13.209 1.00 80.31 99 LEU A CA 1
ATOM 784 C C . LEU A 1 99 ? -13.749 -0.722 14.018 1.00 80.31 99 LEU A C 1
ATOM 786 O O . LEU A 1 99 ? -14.813 -0.194 14.329 1.00 80.31 99 LEU A O 1
ATOM 790 N N . LYS A 1 100 ? -13.421 -1.954 14.429 1.00 83.25 100 LYS A N 1
ATOM 791 C CA . LYS A 1 100 ? -14.307 -2.787 15.260 1.00 83.25 100 LYS A CA 1
ATOM 792 C C . LYS A 1 100 ? -14.685 -2.084 16.563 1.00 83.25 100 LYS A C 1
ATOM 794 O O . LYS A 1 100 ? -15.856 -2.075 16.928 1.00 83.25 100 LYS A O 1
ATOM 799 N N . PHE A 1 101 ? -13.723 -1.445 17.227 1.00 86.25 101 PHE A N 1
ATOM 800 C CA . PHE A 1 101 ? -13.979 -0.689 18.451 1.00 86.25 101 PHE A CA 1
ATOM 801 C C . PHE A 1 101 ? -14.927 0.499 18.220 1.00 86.25 101 PHE A C 1
ATOM 803 O O . PHE A 1 101 ? -15.861 0.701 18.999 1.00 86.25 101 PHE A O 1
ATOM 810 N N . GLN A 1 102 ? -14.738 1.252 17.130 1.00 85.31 102 GLN A N 1
ATOM 811 C CA . GLN A 1 102 ? -15.635 2.351 16.756 1.00 85.31 102 GLN A CA 1
ATOM 812 C C . GLN A 1 102 ? -17.062 1.860 16.481 1.00 85.31 102 GLN A C 1
ATOM 814 O O . GLN A 1 102 ? -18.009 2.446 17.001 1.00 85.31 102 GLN A O 1
ATOM 819 N N . PHE A 1 103 ? -17.223 0.763 15.736 1.00 89.81 103 PHE A N 1
ATOM 820 C CA . PHE A 1 103 ? -18.540 0.183 15.460 1.00 89.81 103 PHE A CA 1
ATOM 821 C C . PHE A 1 103 ? -19.239 -0.325 16.727 1.00 89.81 103 PHE A C 1
ATOM 823 O O . PHE A 1 103 ? -20.407 -0.007 16.933 1.00 89.81 103 PHE A O 1
ATOM 830 N N . ILE A 1 104 ? -18.537 -1.058 17.601 1.00 89.50 104 ILE A N 1
ATOM 831 C CA . ILE A 1 104 ? -19.104 -1.548 18.872 1.00 89.50 104 ILE A CA 1
ATOM 832 C C . ILE A 1 104 ? -19.570 -0.373 19.736 1.00 89.50 104 ILE A C 1
ATOM 834 O O . ILE A 1 104 ? -20.675 -0.394 20.271 1.00 89.50 104 ILE A O 1
ATOM 838 N N . THR A 1 105 ? -18.751 0.676 19.836 1.00 89.31 105 THR A N 1
ATOM 839 C CA . THR A 1 105 ? -19.090 1.870 20.620 1.00 89.31 105 THR A CA 1
ATOM 840 C C . THR A 1 105 ? -20.330 2.570 20.056 1.00 89.31 105 THR A C 1
ATOM 842 O O . THR A 1 105 ? -21.224 2.939 20.815 1.00 89.31 105 THR A O 1
ATOM 845 N N . LEU A 1 106 ? -20.426 2.697 18.729 1.00 91.12 106 LEU A N 1
ATOM 846 C CA . LEU A 1 106 ? -21.574 3.303 18.053 1.00 91.12 106 LEU A CA 1
ATOM 847 C C . LEU A 1 106 ? -22.873 2.516 18.300 1.00 91.12 106 LEU A C 1
ATOM 849 O O . LEU A 1 106 ? -23.893 3.118 18.630 1.00 91.12 106 LEU A O 1
ATOM 853 N N . ILE A 1 107 ? -22.823 1.183 18.182 1.00 92.38 107 ILE A N 1
ATOM 854 C CA . ILE A 1 107 ? -23.970 0.291 18.427 1.00 92.38 107 ILE A CA 1
ATOM 855 C C . ILE A 1 107 ? -24.422 0.374 19.891 1.00 92.38 107 ILE A C 1
ATOM 857 O O . ILE A 1 107 ? -25.619 0.442 20.169 1.00 92.38 107 ILE A O 1
ATOM 861 N N . SER A 1 108 ? -23.482 0.402 20.839 1.00 91.75 108 SER A N 1
ATOM 862 C CA . SER A 1 108 ? -23.812 0.539 22.262 1.00 91.75 108 SER A CA 1
ATOM 863 C C . SER A 1 108 ? -24.506 1.870 22.562 1.00 91.75 108 SER A C 1
ATOM 865 O O .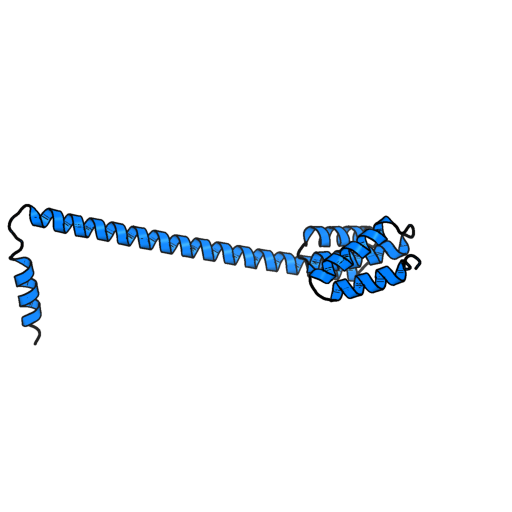 SER A 1 108 ? -25.523 1.889 23.252 1.00 91.75 108 SER A O 1
ATOM 867 N N . ILE A 1 109 ? -24.008 2.982 22.010 1.00 92.75 109 ILE A N 1
ATOM 868 C CA . ILE A 1 109 ? -24.609 4.310 22.208 1.00 92.75 109 ILE A CA 1
ATOM 869 C C . ILE A 1 109 ? -26.018 4.377 21.603 1.00 92.75 109 ILE A C 1
ATOM 871 O O . ILE A 1 109 ? -26.942 4.852 22.267 1.00 92.75 109 ILE A O 1
ATOM 875 N N . SER A 1 110 ? -26.210 3.885 20.374 1.00 91.25 110 SER A N 1
ATOM 876 C CA . SER A 1 110 ? -27.531 3.888 19.730 1.00 91.25 110 SER A CA 1
ATOM 877 C C . SER A 1 110 ? -28.541 3.020 20.484 1.00 91.25 110 SER A C 1
ATOM 879 O O . SER A 1 110 ? -29.701 3.413 20.633 1.00 91.25 110 SER A O 1
ATOM 881 N N . SER A 1 111 ? -28.093 1.888 21.035 1.00 91.44 111 SER A N 1
ATOM 882 C CA . SER A 1 111 ? -28.920 1.013 21.870 1.00 91.44 111 SER A CA 1
ATOM 883 C C . SER A 1 111 ? -29.382 1.728 23.143 1.00 91.44 111 SER A C 1
ATOM 885 O O . SER A 1 111 ? -30.582 1.774 23.402 1.00 91.44 111 SER A O 1
ATOM 887 N N . ILE A 1 112 ? -28.465 2.369 23.882 1.00 92.62 112 ILE A N 1
ATOM 888 C CA . ILE A 1 112 ? -28.780 3.117 25.116 1.00 92.62 112 ILE A CA 1
ATOM 889 C C . ILE A 1 112 ? -29.754 4.272 24.841 1.00 92.62 112 ILE A C 1
ATOM 891 O O . ILE A 1 112 ? -30.693 4.506 25.612 1.00 92.62 112 ILE A O 1
ATOM 895 N N . PHE A 1 113 ? -29.551 4.999 23.739 1.00 92.19 113 PHE A N 1
ATOM 896 C CA . PHE A 1 113 ? -30.431 6.098 23.344 1.00 92.19 113 PHE A CA 1
ATOM 897 C C . PHE A 1 113 ? -31.848 5.600 23.038 1.00 92.19 113 PHE A C 1
ATOM 899 O O . PHE A 1 113 ? -32.823 6.171 23.527 1.00 92.19 113 PHE A O 1
ATOM 906 N N . THR A 1 114 ? -31.961 4.494 22.299 1.00 91.31 114 THR A N 1
ATOM 907 C CA . THR A 1 114 ? -33.252 3.886 21.943 1.00 91.31 114 THR A CA 1
ATOM 908 C C . THR A 1 114 ? -33.993 3.392 23.183 1.00 91.31 114 THR A C 1
ATOM 910 O O . THR A 1 114 ? -35.174 3.687 23.354 1.00 91.31 114 THR A O 1
ATOM 913 N N . THR A 1 115 ? -33.302 2.705 24.099 1.00 90.50 115 THR A N 1
ATOM 914 C CA . THR A 1 115 ? -33.916 2.242 25.354 1.00 90.50 115 THR A CA 1
ATOM 915 C C . THR A 1 115 ? -34.378 3.402 26.231 1.00 90.50 115 THR A C 1
ATOM 917 O O . THR A 1 115 ? -35.449 3.331 26.827 1.00 90.50 115 THR A O 1
ATOM 920 N N . SER A 1 116 ? -33.608 4.493 26.274 1.00 88.38 116 SER A N 1
ATOM 921 C CA . SER A 1 116 ? -33.976 5.691 27.036 1.00 88.38 116 SER A CA 1
ATOM 922 C C . SER A 1 116 ? -35.208 6.384 26.445 1.00 88.38 116 SER A C 1
ATOM 924 O O . SER A 1 116 ? -36.106 6.767 27.187 1.00 88.38 116 SER A O 1
ATOM 926 N N . GLN A 1 117 ? -35.290 6.498 25.114 1.00 92.62 117 GLN A N 1
ATOM 927 C CA . GLN A 1 117 ? -36.457 7.049 24.410 1.00 92.62 117 GLN A CA 1
ATOM 928 C C . GLN A 1 117 ? -37.730 6.230 24.674 1.00 92.62 117 GLN A C 1
ATOM 930 O O . GLN A 1 117 ? -38.768 6.802 25.004 1.00 92.62 117 GLN A O 1
ATOM 935 N N . LEU A 1 118 ? -37.646 4.897 24.597 1.00 90.81 118 LEU A N 1
ATOM 936 C CA . LEU A 1 118 ? -38.778 4.007 24.882 1.00 90.81 118 LEU A CA 1
ATOM 937 C C . LEU A 1 118 ? -39.256 4.125 26.334 1.00 90.81 118 LEU A C 1
ATOM 939 O O . LEU A 1 118 ? -40.460 4.163 26.580 1.00 90.81 118 LEU A O 1
ATOM 943 N N . LEU A 1 119 ? -38.328 4.229 27.292 1.00 90.31 119 LEU A N 1
ATOM 944 C CA . LEU A 1 119 ? -38.670 4.423 28.702 1.00 90.31 119 LEU A CA 1
ATOM 945 C C . LEU A 1 119 ? -39.410 5.750 28.927 1.00 90.31 119 LEU A C 1
ATOM 947 O O . LEU A 1 119 ? -40.411 5.777 29.639 1.00 90.31 119 LEU A O 1
ATOM 951 N N . VAL A 1 120 ? -38.947 6.842 28.307 1.00 89.38 120 VAL A N 1
ATOM 952 C CA . VAL A 1 120 ? -39.608 8.156 28.394 1.00 89.38 120 VAL A CA 1
ATOM 953 C C . VAL A 1 120 ? -41.021 8.102 27.809 1.00 89.38 120 VAL A C 1
ATOM 955 O O . VAL A 1 120 ? -41.944 8.647 28.412 1.00 89.38 120 VAL A O 1
ATOM 958 N N . LEU A 1 121 ? -41.209 7.414 26.680 1.00 87.44 121 LEU A N 1
ATOM 959 C CA . LEU A 1 121 ? -42.519 7.257 26.047 1.00 87.44 121 LEU A CA 1
ATOM 960 C C . LEU A 1 121 ? -43.486 6.439 26.918 1.00 87.44 121 LEU A C 1
ATOM 962 O O . LEU A 1 121 ? -44.620 6.863 27.125 1.00 87.44 121 LEU A O 1
ATOM 966 N N . LEU A 1 122 ? -43.017 5.339 27.515 1.00 88.06 122 LEU A N 1
ATOM 967 C CA . LEU A 1 122 ? -43.805 4.530 28.452 1.00 88.06 122 LEU A CA 1
ATOM 968 C C . LEU A 1 122 ? -44.252 5.346 29.678 1.00 88.06 122 LEU A C 1
ATOM 970 O O . LEU A 1 122 ? -45.409 5.277 30.091 1.00 88.06 122 LEU A O 1
ATOM 974 N N . VAL A 1 123 ? -43.348 6.145 30.259 1.00 84.81 123 VAL A N 1
ATOM 975 C CA . VAL A 1 123 ? -43.686 7.030 31.387 1.00 84.81 123 VAL A CA 1
ATOM 976 C C . VAL A 1 123 ? -44.688 8.098 30.953 1.00 84.81 123 VAL A C 1
ATOM 978 O O . VAL A 1 123 ? -45.637 8.366 31.687 1.00 84.81 123 VAL A O 1
ATOM 981 N N . ALA A 1 124 ? -44.529 8.680 29.762 1.0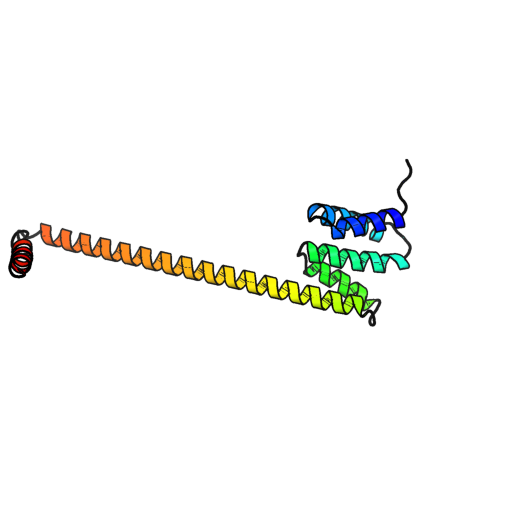0 82.75 124 ALA A N 1
ATOM 982 C CA . ALA A 1 124 ? -45.483 9.646 29.232 1.00 82.75 124 ALA A CA 1
ATOM 983 C C . ALA A 1 124 ? -46.883 9.028 29.080 1.00 82.75 124 ALA A C 1
ATOM 985 O O . ALA A 1 124 ? -47.854 9.632 29.532 1.00 82.75 124 ALA A O 1
ATOM 986 N N . GLU A 1 125 ? -47.009 7.825 28.516 1.00 82.94 125 GLU A N 1
ATOM 987 C CA . GLU A 1 125 ? -48.294 7.118 28.407 1.00 82.94 125 GLU A CA 1
ATOM 988 C C . GLU A 1 125 ? -48.906 6.802 29.778 1.00 82.94 125 GLU A C 1
ATOM 990 O O . GLU A 1 125 ? -50.096 7.039 29.985 1.00 82.94 125 GLU A O 1
ATOM 995 N N . ALA A 1 126 ? -48.103 6.348 30.747 1.00 79.38 126 ALA A N 1
ATOM 996 C CA . ALA A 1 126 ? -48.571 6.075 32.107 1.00 79.38 126 ALA A CA 1
ATOM 997 C C . ALA A 1 126 ? -49.094 7.339 32.810 1.00 79.38 126 ALA A C 1
ATOM 999 O O . ALA A 1 126 ? -50.118 7.299 33.495 1.00 79.38 126 ALA A O 1
ATOM 1000 N N . VAL A 1 127 ? -48.424 8.477 32.610 1.00 73.69 127 VAL A N 1
ATOM 1001 C CA . VAL A 1 127 ? -48.842 9.774 33.153 1.00 73.69 127 VAL A CA 1
ATOM 1002 C C . VAL A 1 127 ? -50.156 10.231 32.514 1.00 73.69 127 VAL A C 1
ATOM 1004 O O . VAL A 1 127 ? -51.088 10.578 33.239 1.00 73.69 127 VAL A O 1
ATOM 1007 N N . HIS A 1 128 ? -50.286 10.167 31.184 1.00 69.62 128 HIS A N 1
ATOM 1008 C CA . HIS A 1 128 ? -51.549 10.487 30.506 1.00 69.62 128 HIS A CA 1
ATOM 1009 C C . HIS A 1 128 ? -52.680 9.531 30.909 1.00 69.62 128 HIS A C 1
ATOM 1011 O O . HIS A 1 128 ? -53.804 9.983 31.103 1.00 69.62 128 HIS A O 1
ATOM 1017 N N . GLY A 1 129 ? -52.400 8.237 31.093 1.00 60.78 129 GLY A N 1
ATOM 1018 C CA . GLY A 1 129 ? -53.370 7.252 31.577 1.00 60.78 129 GLY A CA 1
ATOM 1019 C C . GLY A 1 129 ? -53.857 7.542 33.000 1.00 60.78 129 GLY A C 1
ATOM 1020 O O . GLY A 1 129 ? -55.053 7.443 33.273 1.00 60.78 129 GLY A O 1
ATOM 1021 N N . LEU A 1 130 ? -52.964 7.983 33.891 1.00 59.00 130 LEU A N 1
ATOM 1022 C CA . LEU A 1 130 ? -53.324 8.411 35.245 1.00 59.00 130 LEU A CA 1
ATOM 1023 C C . LEU A 1 130 ? -54.173 9.694 35.228 1.00 59.00 130 LEU A C 1
ATOM 1025 O O . LEU A 1 130 ? -55.167 9.786 35.949 1.00 59.00 130 LEU A O 1
ATOM 1029 N N . PHE A 1 131 ? -53.831 10.660 34.367 1.00 55.19 131 PHE A N 1
ATOM 1030 C CA . PHE A 1 131 ? -54.643 11.863 34.162 1.00 55.19 131 PHE A CA 1
ATOM 1031 C C . PHE A 1 131 ? -56.002 11.549 33.513 1.00 55.19 131 PHE A C 1
ATOM 1033 O O . PHE A 1 131 ? -57.008 12.136 33.905 1.00 55.19 131 PHE A O 1
ATOM 1040 N N . GLY A 1 132 ? -56.070 10.590 32.586 1.00 49.03 132 GLY A N 1
ATOM 1041 C CA . GLY A 1 132 ? -57.313 10.131 31.957 1.00 49.03 132 GLY A CA 1
ATOM 1042 C C . GLY A 1 132 ? -58.261 9.434 32.937 1.00 49.03 132 GLY A C 1
ATOM 1043 O O . GLY A 1 132 ? -59.473 9.628 32.864 1.00 49.03 132 GLY A O 1
ATOM 1044 N N . LEU A 1 133 ? -57.721 8.694 33.911 1.00 48.78 133 LEU A N 1
ATOM 1045 C CA . LEU A 1 133 ? -58.509 8.074 34.980 1.00 48.78 133 LEU A CA 1
ATOM 1046 C C . LEU A 1 133 ? -59.019 9.104 36.007 1.00 48.78 133 LEU A C 1
ATOM 1048 O O . LEU A 1 133 ? -60.108 8.943 36.557 1.00 48.78 133 LEU A O 1
ATOM 1052 N N . ALA A 1 134 ? -58.274 10.191 36.234 1.00 47.62 134 ALA A N 1
ATOM 1053 C CA . ALA A 1 134 ? -58.656 11.256 37.165 1.00 47.62 134 ALA A CA 1
ATOM 1054 C C . ALA A 1 134 ? -59.828 12.131 36.667 1.00 47.62 134 ALA A C 1
ATOM 1056 O O . ALA A 1 134 ? -60.514 12.751 37.481 1.00 47.62 134 ALA A O 1
ATOM 1057 N N . VAL A 1 135 ? -60.096 12.171 35.357 1.00 49.59 135 VAL A N 1
ATOM 1058 C CA . VAL A 1 135 ? -61.159 13.015 34.773 1.00 49.59 135 VAL A CA 1
ATOM 1059 C C . VAL A 1 135 ? -62.543 12.346 34.804 1.00 49.59 135 VAL A C 1
ATOM 1061 O O . VAL A 1 135 ? -63.553 13.039 34.721 1.00 49.59 135 VAL A O 1
ATOM 1064 N N . ILE A 1 136 ? -62.639 11.030 35.021 1.00 50.59 136 ILE A N 1
ATOM 1065 C CA . ILE A 1 136 ? -63.939 10.324 35.010 1.00 50.59 136 ILE A CA 1
ATOM 1066 C C . ILE A 1 136 ? -64.638 10.325 36.386 1.00 50.59 136 ILE A C 1
ATOM 1068 O O . ILE A 1 136 ? -65.825 10.019 36.474 1.00 50.59 136 ILE A O 1
ATOM 1072 N N . GLY A 1 137 ? -63.979 10.754 37.468 1.00 43.62 137 GLY A N 1
ATOM 1073 C CA . GLY A 1 137 ? -64.582 10.683 38.803 1.00 43.62 137 GLY A CA 1
ATOM 1074 C C . GLY A 1 137 ? -64.218 11.820 39.743 1.00 43.62 137 GLY A C 1
ATOM 1075 O O . GLY A 1 137 ? -63.544 11.554 40.724 1.00 43.62 137 GLY A O 1
ATOM 1076 N N . GLY A 1 138 ? -64.658 13.057 39.468 1.00 39.31 138 GLY A N 1
ATOM 1077 C CA . GLY A 1 138 ? -64.980 14.111 40.461 1.00 39.31 138 GLY A CA 1
ATOM 1078 C C . GLY A 1 138 ? -63.985 14.473 41.587 1.00 39.31 138 GLY A C 1
ATOM 1079 O O . GLY A 1 138 ? -64.325 15.275 42.450 1.00 39.31 138 GLY A O 1
ATOM 1080 N N . GLY A 1 139 ? -62.775 13.914 41.617 1.00 40.03 139 GLY A N 1
ATOM 1081 C CA . GLY A 1 139 ? -61.889 13.866 42.785 1.00 40.03 139 GLY A CA 1
ATOM 1082 C C . GLY A 1 139 ? -60.610 14.687 42.646 1.00 40.03 139 GLY A C 1
ATOM 1083 O O . GLY A 1 139 ? -59.648 14.448 43.369 1.00 40.03 139 GLY A O 1
ATOM 1084 N N . ALA A 1 140 ? -60.579 15.667 41.740 1.00 46.72 140 ALA A N 1
ATOM 1085 C CA . ALA A 1 140 ? -59.429 16.553 41.536 1.00 46.72 140 ALA A CA 1
ATOM 1086 C C . ALA A 1 140 ? -59.123 17.489 42.732 1.00 46.72 140 ALA A C 1
ATOM 1088 O O . ALA A 1 140 ? -58.203 18.299 42.646 1.00 46.72 140 ALA A O 1
ATOM 1089 N N . LEU A 1 141 ? -59.855 17.401 43.853 1.00 50.81 141 LEU A N 1
ATOM 1090 C CA . LEU A 1 141 ? -59.715 18.344 44.969 1.00 50.81 141 LEU A CA 1
ATOM 1091 C C . LEU A 1 141 ? -58.952 17.812 46.197 1.00 50.81 141 LEU A C 1
ATOM 1093 O O . LEU A 1 141 ? -58.511 18.615 47.013 1.00 50.81 141 LEU A O 1
ATOM 1097 N N . VAL A 1 142 ? -58.750 16.499 46.359 1.00 50.72 142 VAL A N 1
ATOM 1098 C CA . VAL A 1 142 ? -58.230 15.975 47.644 1.00 50.72 142 VAL A CA 1
ATOM 1099 C C . VAL A 1 142 ? -56.703 15.822 47.666 1.00 50.72 142 VAL A C 1
ATOM 1101 O O . VAL A 1 142 ? -56.065 16.154 48.665 1.00 50.72 142 VAL A O 1
ATOM 1104 N N . LEU A 1 143 ? -56.074 15.393 46.568 1.00 46.81 143 LEU A N 1
ATOM 1105 C CA . LEU A 1 143 ? -54.626 15.120 46.562 1.00 46.81 143 LEU A CA 1
ATOM 1106 C C . LEU A 1 143 ? -53.763 16.389 46.515 1.00 46.81 143 LEU A C 1
ATOM 1108 O O . LEU A 1 143 ? -52.696 16.427 47.129 1.00 46.81 143 LEU A O 1
ATOM 1112 N N . THR A 1 144 ? -54.251 17.460 45.890 1.00 55.19 144 THR A N 1
ATOM 1113 C CA . THR A 1 144 ? -53.567 18.763 45.878 1.00 55.19 144 THR A CA 1
ATOM 1114 C C . THR A 1 144 ? -53.512 19.383 47.282 1.00 55.19 144 THR A C 1
ATOM 1116 O O . THR A 1 144 ? -52.521 20.016 47.640 1.00 55.19 144 THR A O 1
ATOM 1119 N N . GLY A 1 145 ? -54.531 19.138 48.119 1.00 50.19 145 GLY A N 1
ATOM 1120 C CA . GLY A 1 145 ? -54.581 19.614 49.506 1.00 50.19 145 GLY A CA 1
ATOM 1121 C C . GLY A 1 145 ? -53.604 18.896 50.443 1.00 50.19 145 GLY A C 1
ATOM 1122 O O . GLY A 1 145 ? -52.969 19.541 51.275 1.00 50.19 145 GLY A O 1
ATOM 1123 N N . ILE A 1 146 ? -53.418 17.580 50.281 1.00 51.69 146 ILE A N 1
ATOM 1124 C CA . ILE A 1 146 ? -52.513 16.788 51.135 1.00 51.69 146 ILE A CA 1
ATOM 1125 C C . ILE A 1 146 ? -51.044 17.143 50.863 1.00 51.69 146 ILE A C 1
ATOM 1127 O O . ILE A 1 146 ? -50.261 17.293 51.801 1.00 51.69 146 ILE A O 1
ATOM 1131 N N . VAL A 1 147 ? -50.670 17.353 49.596 1.00 54.66 147 VAL A N 1
ATOM 1132 C CA . VAL A 1 147 ? -49.299 17.749 49.225 1.00 54.66 147 VAL A CA 1
ATOM 1133 C C . VAL A 1 147 ? -48.988 19.186 49.667 1.00 54.66 147 VAL A C 1
ATOM 1135 O O . VAL A 1 147 ? -47.894 19.439 50.167 1.00 54.66 147 VAL A O 1
ATOM 1138 N N . ALA A 1 148 ? -49.951 20.112 49.580 1.00 56.97 148 ALA A N 1
ATOM 1139 C CA . ALA A 1 148 ? -49.788 21.475 50.093 1.00 56.97 148 ALA A CA 1
ATOM 1140 C C . ALA A 1 148 ? -49.674 21.522 51.632 1.00 56.97 148 ALA A C 1
ATOM 1142 O O . ALA A 1 148 ? -48.840 22.257 52.164 1.00 56.97 148 ALA A O 1
ATOM 1143 N N . ALA A 1 149 ? -50.444 20.698 52.354 1.00 56.62 149 ALA A N 1
ATOM 1144 C CA . ALA A 1 149 ? -50.363 20.593 53.813 1.00 56.62 149 ALA A CA 1
ATOM 1145 C C . ALA A 1 149 ? -49.027 19.988 54.290 1.00 56.62 149 ALA A C 1
ATOM 1147 O O . ALA A 1 149 ? -48.442 20.463 55.263 1.00 56.62 149 ALA A O 1
ATOM 1148 N N . LEU A 1 150 ? -48.498 18.993 53.569 1.00 54.94 150 LEU A N 1
ATOM 1149 C CA . LEU A 1 150 ? -47.184 18.398 53.848 1.00 54.94 150 LEU A CA 1
ATOM 1150 C C . LEU A 1 150 ? -46.018 19.361 53.576 1.00 54.94 150 LEU A C 1
ATOM 1152 O O . LEU A 1 150 ? -44.995 19.279 54.254 1.00 54.94 150 LEU A O 1
ATOM 1156 N N . PHE A 1 151 ? -46.165 20.289 52.627 1.00 61.19 151 PHE A N 1
ATOM 1157 C CA . PHE A 1 151 ? -45.140 21.297 52.335 1.00 61.19 151 PHE A CA 1
ATOM 1158 C C . PHE A 1 151 ? -45.182 22.505 53.290 1.00 61.19 151 PHE A C 1
ATOM 1160 O O . PHE A 1 151 ? -44.153 23.139 53.512 1.00 61.19 151 PHE A O 1
ATOM 1167 N N . ALA A 1 152 ? -46.335 22.803 53.902 1.00 59.53 152 ALA A N 1
ATOM 1168 C CA . ALA A 1 152 ? -46.482 23.884 54.883 1.00 59.53 152 ALA A CA 1
ATOM 1169 C C . ALA A 1 152 ? -45.969 23.522 56.294 1.00 59.53 152 ALA A C 1
ATOM 1171 O O . ALA A 1 152 ? -45.590 24.412 57.049 1.00 59.53 152 ALA A O 1
ATOM 1172 N N . ALA A 1 153 ? -45.909 22.232 56.645 1.00 52.91 153 ALA A N 1
ATOM 1173 C CA . ALA A 1 153 ? -45.471 21.754 57.963 1.00 52.91 153 ALA A CA 1
ATOM 1174 C C . ALA A 1 153 ? -43.938 21.642 58.134 1.00 52.91 153 ALA A C 1
ATOM 1176 O O . ALA A 1 153 ? -43.469 21.140 59.154 1.00 52.91 153 ALA A O 1
ATOM 1177 N N . LYS A 1 154 ? -43.145 22.071 57.141 1.00 46.19 154 LYS A N 1
ATOM 1178 C CA . LYS A 1 154 ? -41.676 21.933 57.125 1.00 46.19 154 LYS A CA 1
ATOM 1179 C C . LYS A 1 154 ? -40.930 23.277 57.186 1.00 46.19 154 LYS A C 1
ATOM 1181 O O . LYS A 1 154 ? -39.907 23.446 56.521 1.00 46.19 154 LYS A O 1
ATOM 1186 N N . LYS A 1 155 ? -41.444 24.216 57.981 1.00 44.59 155 LYS A N 1
ATOM 1187 C CA . LYS A 1 155 ? -40.760 25.438 58.429 1.00 44.59 155 LYS A CA 1
ATOM 1188 C C . LYS A 1 155 ? -40.751 25.458 59.952 1.00 44.59 155 LYS A C 1
ATOM 1190 O O . LYS A 1 155 ? -39.740 25.933 60.506 1.00 44.59 155 LYS A O 1
#

InterPro domains:
  IPR011990 Tetratricopeptide-like helical domain superfamily [G3DSA:1.25.40.10] (1-98)
  IPR011990 Tetratricopeptide-like helical domain superfamily [SSF48452] (5-94)
  IPR016543 Mitochondria fission 1 protein [PTHR13247] (8-123)
  IPR028061 Fis1, C-terminal tetratricopeptide repeat [PF14853] (45-95)
  IPR033745 Mitochondria fission protein Fis1, cytosolic domain [cd12212] (1-94)

Sequence (155 aa):
RGSPSAIATFNYGTALIRSTKSDVIEGSGLLEKLLREEPDDINKRDYVYFLAIANARLRNYDRALAYIDILLAAETHNRQASQLRDIIEKRMKKGEVSLKFQFITLISISSIFTTSQLLVLLVAEAVHGLFGLAVIGGGALVLTGIVAALFAAKK

Organism: Nippostrongylus brasiliensis (NCBI:txid27835)